Protein AF-A0ABD4T772-F1 (afdb_monomer_lite)

Foldseek 3Di:
DDPVVVVCCVVVNDDDDPVCVVVDDDDPVRCCVVVVVLVVLCVLPVLVVVVVVQVVVPPVSNVCSVVVVVVVVVVVVVVVVVVVVVCVVCVVDDPPLVVCCVPPNDPSSVVSVVVVVVVVVVSVVVSVVSVVVVD

pLDDT: mean 85.19, std 10.17, range [55.62, 97.62]

Structure (mmCIF, N/CA/C/O backbone):
data_AF-A0ABD4T772-F1
#
_entry.id   AF-A0ABD4T772-F1
#
loop_
_atom_site.group_PDB
_atom_site.id
_atom_site.type_symbol
_atom_site.label_atom_id
_atom_site.label_alt_id
_atom_site.label_comp_id
_atom_site.label_asym_id
_atom_site.label_entity_id
_atom_site.label_seq_id
_atom_site.pdbx_PDB_ins_code
_atom_site.Cartn_x
_atom_site.Cartn_y
_atom_site.Cartn_z
_atom_site.occupancy
_atom_site.B_iso_or_equiv
_atom_site.auth_seq_id
_atom_site.auth_comp_id
_atom_site.auth_asym_id
_atom_site.auth_atom_id
_atom_site.pdbx_PDB_model_num
ATOM 1 N N . MET A 1 1 ? 6.954 8.175 46.502 1.00 55.62 1 MET A N 1
ATOM 2 C CA . MET A 1 1 ? 6.996 7.796 45.067 1.00 55.62 1 MET A CA 1
ATOM 3 C C . MET A 1 1 ? 8.243 8.394 44.433 1.00 55.62 1 MET A C 1
ATOM 5 O O . MET A 1 1 ? 8.351 9.616 44.386 1.00 55.62 1 MET A O 1
ATOM 9 N N . GLY A 1 2 ? 9.205 7.558 44.035 1.00 73.56 2 GLY A N 1
ATOM 10 C CA . GLY A 1 2 ? 10.550 7.997 43.648 1.00 73.56 2 GLY A CA 1
ATOM 11 C C . GLY A 1 2 ? 10.577 8.852 42.378 1.00 73.56 2 GLY A C 1
ATOM 12 O O . GLY A 1 2 ? 9.856 8.585 41.417 1.00 73.56 2 GLY A O 1
ATOM 13 N N . PHE A 1 3 ? 11.441 9.867 42.363 1.00 79.75 3 PHE A N 1
ATOM 14 C CA . PHE A 1 3 ? 11.707 10.751 41.220 1.00 79.75 3 PHE A CA 1
ATOM 15 C C . PHE A 1 3 ? 11.980 9.970 39.918 1.00 79.75 3 PHE A C 1
ATOM 17 O O . PHE A 1 3 ? 11.455 10.312 38.860 1.00 79.75 3 PHE A O 1
ATOM 24 N N . TYR A 1 4 ? 12.673 8.834 40.033 1.00 76.19 4 TYR A N 1
ATOM 25 C CA . TYR A 1 4 ? 12.948 7.901 38.939 1.00 76.19 4 TYR A CA 1
ATOM 26 C C . TYR A 1 4 ? 11.678 7.335 38.279 1.00 76.19 4 TYR A C 1
ATOM 28 O O . TYR A 1 4 ? 11.581 7.291 37.056 1.00 76.19 4 TYR A O 1
ATOM 36 N N . GLN A 1 5 ? 10.651 6.975 39.060 1.00 73.38 5 GLN A N 1
ATOM 37 C CA . GLN A 1 5 ? 9.372 6.501 38.512 1.00 73.38 5 GLN A CA 1
ATOM 38 C C . GLN A 1 5 ? 8.601 7.617 37.799 1.00 73.38 5 GLN A C 1
ATOM 40 O O . GLN A 1 5 ? 7.939 7.347 36.800 1.00 73.38 5 GLN A O 1
ATOM 45 N N . LYS A 1 6 ? 8.694 8.868 38.272 1.00 77.12 6 LYS A N 1
ATOM 46 C CA . LYS A 1 6 ? 8.060 10.018 37.603 1.00 77.12 6 LYS A CA 1
ATOM 47 C C . LYS A 1 6 ? 8.730 10.331 36.265 1.00 77.12 6 LYS A C 1
ATOM 49 O O . LYS A 1 6 ? 8.020 10.561 35.290 1.00 77.12 6 LYS A O 1
ATOM 54 N N . ILE A 1 7 ? 10.063 10.282 36.201 1.00 79.25 7 ILE A N 1
ATOM 55 C CA . ILE A 1 7 ? 10.816 10.436 34.946 1.00 79.25 7 ILE A CA 1
ATOM 56 C C . ILE A 1 7 ? 10.498 9.285 33.992 1.00 79.25 7 ILE A C 1
ATOM 58 O O . ILE A 1 7 ? 10.099 9.536 32.857 1.00 79.25 7 ILE A O 1
ATOM 62 N N . LYS A 1 8 ? 10.569 8.034 34.467 1.00 73.81 8 LYS A N 1
ATOM 63 C CA . LYS A 1 8 ? 10.243 6.843 33.670 1.00 73.81 8 LYS A CA 1
ATOM 64 C C . LYS A 1 8 ? 8.826 6.918 33.093 1.00 73.81 8 LYS A C 1
ATOM 66 O O . LYS A 1 8 ? 8.635 6.672 31.911 1.00 73.81 8 LYS A O 1
ATOM 71 N N . ARG A 1 9 ? 7.841 7.325 33.899 1.00 70.44 9 ARG A N 1
ATOM 72 C CA . ARG A 1 9 ? 6.441 7.462 33.467 1.00 70.44 9 ARG A CA 1
ATOM 73 C C . ARG A 1 9 ? 6.214 8.637 32.511 1.00 70.44 9 ARG A C 1
ATOM 75 O O . ARG A 1 9 ? 5.286 8.581 31.713 1.00 70.44 9 ARG A O 1
ATOM 82 N N . LYS A 1 10 ? 7.036 9.689 32.579 1.00 77.38 10 LYS A N 1
ATOM 83 C CA . LYS A 1 10 ? 6.977 10.824 31.645 1.00 77.38 10 LYS A CA 1
ATOM 84 C C . LYS A 1 10 ? 7.606 10.488 30.286 1.00 77.38 10 LYS A C 1
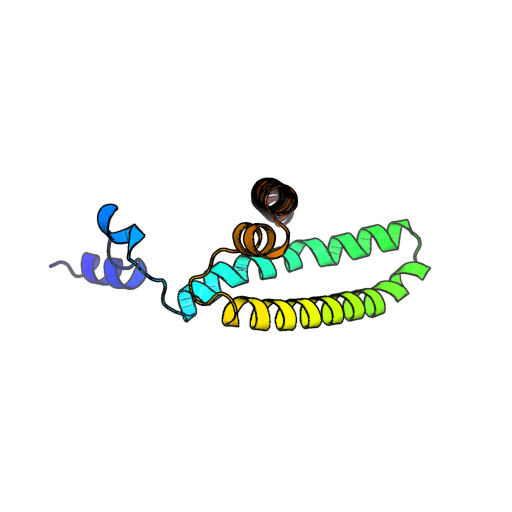ATOM 86 O O . LYS A 1 10 ? 7.100 10.962 29.280 1.00 77.38 10 LYS A O 1
ATOM 91 N N . LEU A 1 11 ? 8.668 9.678 30.268 1.00 75.25 11 LEU A N 1
ATOM 92 C CA . LEU A 1 11 ? 9.382 9.261 29.052 1.00 75.25 11 LEU A CA 1
ATOM 93 C C . LEU A 1 11 ? 8.741 8.061 28.340 1.00 75.25 11 LEU A C 1
ATOM 95 O O . LEU A 1 11 ? 8.615 8.079 27.125 1.00 75.25 11 LEU A O 1
ATOM 99 N N . ILE A 1 12 ? 8.343 7.026 29.087 1.00 74.25 12 ILE A N 1
ATOM 100 C CA . ILE A 1 12 ? 7.861 5.742 28.537 1.00 74.25 12 ILE A CA 1
ATOM 101 C C . ILE A 1 12 ? 6.324 5.667 28.537 1.00 74.25 12 ILE A C 1
ATOM 103 O O . ILE A 1 12 ? 5.727 4.878 27.814 1.00 74.25 12 ILE A O 1
ATOM 107 N N . GLY A 1 13 ? 5.658 6.502 29.336 1.00 69.81 13 GLY A N 1
ATOM 108 C CA . GLY A 1 13 ? 4.213 6.441 29.532 1.00 69.81 13 GLY A CA 1
ATOM 109 C C . GLY A 1 13 ? 3.801 5.532 30.693 1.00 69.81 13 GLY A C 1
ATOM 110 O O . GLY A 1 13 ? 4.615 5.051 31.485 1.00 69.81 13 GLY A O 1
ATOM 111 N N . ARG A 1 14 ? 2.487 5.366 30.854 1.00 67.69 14 ARG A N 1
ATOM 112 C CA . ARG A 1 14 ? 1.870 4.536 31.903 1.00 67.69 14 ARG A CA 1
ATOM 113 C C . ARG A 1 14 ? 1.850 3.085 31.421 1.00 67.69 14 ARG A C 1
ATOM 115 O O . ARG A 1 14 ? 1.497 2.838 30.277 1.00 67.69 14 ARG A O 1
ATOM 122 N N . THR A 1 15 ? 2.202 2.141 32.292 1.00 61.19 15 THR A N 1
ATOM 123 C CA . THR A 1 15 ? 2.049 0.709 32.008 1.00 61.19 15 THR A CA 1
ATOM 124 C C . THR A 1 15 ? 0.571 0.395 31.840 1.00 61.19 15 THR A C 1
ATOM 126 O O . THR A 1 15 ? -0.204 0.574 32.780 1.00 61.19 15 THR A O 1
ATOM 129 N N . LEU A 1 16 ? 0.203 -0.032 30.639 1.00 59.88 16 LEU A N 1
ATOM 130 C CA . LEU A 1 16 ? -1.142 -0.447 30.280 1.00 59.88 16 LEU A CA 1
ATOM 131 C C . LEU A 1 16 ? -1.336 -1.916 30.671 1.00 59.88 16 LEU A C 1
ATOM 133 O O . LEU A 1 16 ? -0.604 -2.762 30.157 1.00 59.88 16 LEU A O 1
ATOM 137 N N . PRO A 1 17 ? -2.266 -2.232 31.590 1.00 65.50 17 PRO A N 1
ATOM 138 C CA . PRO A 1 17 ? -2.667 -3.612 31.841 1.00 65.50 17 PRO A CA 1
ATOM 139 C C . PRO A 1 17 ? -3.204 -4.228 30.546 1.00 65.50 17 PRO A C 1
ATOM 141 O O . PRO A 1 17 ? -3.923 -3.552 29.808 1.00 65.50 17 PRO A O 1
ATOM 144 N N . SER A 1 18 ? -2.884 -5.494 30.272 1.00 63.88 18 SER A N 1
ATOM 145 C CA . SER A 1 18 ? -3.303 -6.190 29.044 1.00 63.88 18 SER A CA 1
ATOM 146 C C . SER A 1 18 ? -4.822 -6.152 28.824 1.00 63.88 18 SER A C 1
ATOM 148 O O . SER A 1 18 ? -5.270 -6.005 27.692 1.00 63.88 18 SER A O 1
ATOM 150 N N . ASP A 1 19 ? -5.614 -6.152 29.901 1.00 64.00 19 ASP A N 1
ATOM 151 C CA . ASP A 1 19 ? -7.081 -6.060 29.846 1.00 64.00 19 ASP A CA 1
ATOM 152 C C . ASP A 1 19 ? -7.598 -4.688 29.369 1.00 64.00 19 ASP A C 1
ATOM 154 O O . ASP A 1 19 ? -8.697 -4.582 28.825 1.00 64.00 19 ASP A O 1
ATOM 158 N N . ALA A 1 20 ? -6.807 -3.623 29.538 1.00 60.41 20 ALA A N 1
ATOM 159 C CA . ALA A 1 20 ? -7.176 -2.265 29.137 1.00 60.41 20 ALA A CA 1
ATOM 160 C C . ALA A 1 20 ? -6.795 -1.937 27.680 1.00 60.41 20 ALA A C 1
ATOM 162 O O . ALA A 1 20 ? -7.342 -0.994 27.108 1.00 60.41 20 ALA A O 1
ATOM 163 N N . GLN A 1 21 ? -5.913 -2.722 27.042 1.00 56.44 21 GLN A N 1
ATOM 164 C CA . GLN A 1 21 ? -5.434 -2.448 25.677 1.00 56.44 21 GLN A CA 1
ATOM 165 C C . GLN A 1 21 ? -6.548 -2.465 24.622 1.00 56.44 21 GLN A C 1
ATOM 167 O O . GLN A 1 21 ? -6.492 -1.693 23.671 1.00 56.44 21 GLN A O 1
ATOM 172 N N . ILE A 1 22 ? -7.573 -3.307 24.792 1.00 59.41 22 ILE A N 1
ATOM 173 C CA . ILE A 1 22 ? -8.659 -3.472 23.807 1.00 59.41 22 ILE A CA 1
ATOM 174 C C . ILE A 1 22 ? -9.513 -2.194 23.684 1.00 59.41 22 ILE A C 1
ATOM 176 O O . ILE A 1 22 ? -10.105 -1.938 22.638 1.00 59.41 22 ILE A O 1
ATOM 180 N N . HIS A 1 23 ? -9.580 -1.385 24.745 1.00 59.50 23 HIS A N 1
ATOM 181 C CA . HIS A 1 23 ? -10.424 -0.185 24.806 1.00 59.50 23 HIS A CA 1
ATOM 182 C C . HIS A 1 23 ? -9.612 1.119 24.717 1.00 59.50 23 HIS A C 1
ATOM 184 O O . HIS A 1 23 ? -10.192 2.200 24.574 1.00 59.50 23 HIS A O 1
ATOM 190 N N . GLU A 1 24 ? -8.281 1.034 24.778 1.00 65.56 24 GLU A N 1
ATOM 191 C CA . GLU A 1 24 ? -7.383 2.181 24.672 1.00 65.56 24 GLU A CA 1
ATOM 192 C C . GLU A 1 24 ? -7.356 2.681 23.220 1.00 65.56 24 GLU A C 1
ATOM 194 O O . GLU A 1 24 ? -6.794 2.055 22.321 1.00 65.56 24 GLU A O 1
ATOM 199 N N . ARG A 1 25 ? -7.965 3.842 22.970 1.00 68.06 25 ARG A N 1
ATOM 200 C CA . ARG A 1 25 ? -7.848 4.518 21.675 1.00 68.06 25 ARG A CA 1
ATOM 201 C C . ARG A 1 25 ? -6.582 5.365 21.659 1.00 68.06 25 ARG A C 1
ATOM 203 O O . ARG A 1 25 ? -6.380 6.201 22.540 1.00 68.06 25 ARG A O 1
ATOM 210 N N . LEU A 1 26 ? -5.755 5.182 20.632 1.00 73.69 26 LEU A N 1
ATOM 211 C CA . LEU A 1 26 ? -4.631 6.075 20.359 1.00 73.69 26 LEU A CA 1
ATOM 212 C C . LEU A 1 26 ? -5.145 7.506 20.167 1.00 73.69 26 LEU A C 1
ATOM 214 O O . LEU A 1 26 ? -6.160 7.739 19.508 1.00 73.69 26 LEU A O 1
ATOM 218 N N . SER A 1 27 ? -4.427 8.477 20.728 1.00 80.75 27 SER A N 1
ATOM 219 C CA . SER A 1 27 ? -4.686 9.881 20.422 1.00 80.75 27 SER A CA 1
ATOM 220 C C . SER A 1 27 ? -4.397 10.141 18.941 1.00 80.75 27 SER A C 1
ATOM 222 O O . SER A 1 27 ? -3.479 9.548 18.378 1.00 80.75 27 SER A O 1
ATOM 224 N N . ASN A 1 28 ? -5.140 11.053 18.309 1.00 82.75 28 ASN A N 1
ATOM 225 C CA . ASN A 1 28 ? -4.955 11.402 16.894 1.00 82.75 28 ASN A CA 1
ATOM 226 C C . ASN A 1 28 ? -3.488 11.625 16.468 1.00 82.75 28 ASN A C 1
ATOM 228 O O . ASN A 1 28 ? -3.110 11.078 15.435 1.00 82.75 28 ASN A O 1
ATOM 232 N N . PRO A 1 29 ? -2.632 12.357 17.216 1.00 82.12 29 PRO A N 1
ATOM 233 C CA . PRO A 1 29 ? -1.232 12.515 16.820 1.00 82.12 29 PRO A CA 1
ATOM 234 C C . PRO A 1 29 ? -0.433 11.207 16.890 1.00 82.12 29 PRO A C 1
ATOM 236 O O . PRO A 1 29 ? 0.382 10.949 16.010 1.00 82.12 29 PRO A O 1
ATOM 239 N N . ALA A 1 30 ? -0.676 10.361 17.895 1.00 81.75 30 ALA A N 1
ATOM 240 C CA . ALA A 1 30 ? 0.005 9.073 18.015 1.00 81.75 30 ALA A CA 1
ATOM 241 C C . ALA A 1 30 ? -0.472 8.084 16.940 1.00 81.75 30 ALA A C 1
ATOM 243 O O . ALA A 1 30 ? 0.345 7.415 16.312 1.00 81.75 30 ALA A O 1
ATOM 244 N N . ALA A 1 31 ? -1.782 8.039 16.681 1.00 81.31 31 ALA A N 1
ATOM 245 C CA . ALA A 1 31 ? -2.367 7.239 15.612 1.00 81.31 31 ALA A CA 1
ATOM 246 C C . ALA A 1 31 ? -1.816 7.661 14.246 1.00 81.31 31 ALA A C 1
ATOM 248 O O . ALA A 1 31 ? -1.400 6.806 13.471 1.00 81.31 31 ALA A O 1
ATOM 249 N N . LEU A 1 32 ? -1.753 8.970 13.977 1.00 83.88 32 LEU A N 1
ATOM 250 C CA . LEU A 1 32 ? -1.200 9.493 12.733 1.00 83.88 32 LEU A CA 1
ATOM 251 C C . LEU A 1 32 ? 0.274 9.115 12.579 1.00 83.88 32 LEU A C 1
ATOM 253 O O . LEU A 1 32 ? 0.651 8.664 11.507 1.00 83.88 32 LEU A O 1
ATOM 257 N N . ALA A 1 33 ? 1.091 9.259 13.625 1.00 83.69 33 ALA A N 1
ATOM 258 C CA . ALA A 1 33 ? 2.511 8.918 13.559 1.00 83.69 33 ALA A CA 1
ATOM 259 C C . ALA A 1 33 ? 2.734 7.431 13.241 1.00 83.69 33 ALA A C 1
ATOM 261 O O . ALA A 1 33 ? 3.529 7.104 12.365 1.00 83.69 33 ALA A O 1
ATOM 262 N N . ILE A 1 34 ? 1.995 6.540 13.907 1.00 83.12 34 ILE A N 1
ATOM 263 C CA . ILE A 1 34 ? 2.119 5.090 13.711 1.00 83.12 34 ILE A CA 1
ATOM 264 C C . ILE A 1 34 ? 1.605 4.683 12.325 1.00 83.12 34 ILE A C 1
ATOM 266 O O . ILE A 1 34 ? 2.308 3.999 11.589 1.00 83.12 34 ILE A O 1
ATOM 270 N N . LEU A 1 35 ? 0.408 5.134 11.938 1.00 81.94 35 LEU A N 1
ATOM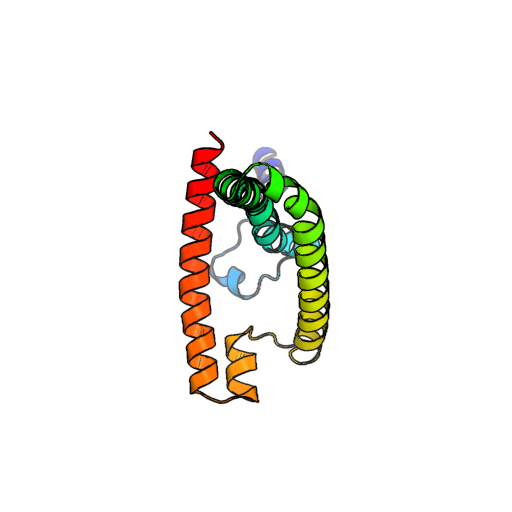 271 C CA . LEU A 1 35 ? -0.208 4.763 10.658 1.00 81.94 35 LEU A CA 1
ATOM 272 C C . LEU A 1 35 ? 0.509 5.394 9.456 1.00 81.94 35 LEU A C 1
ATOM 274 O O . LEU A 1 35 ? 0.587 4.778 8.400 1.00 81.94 35 LEU A O 1
ATOM 278 N N . SER A 1 36 ? 1.061 6.603 9.601 1.00 83.00 36 SER A N 1
ATOM 279 C CA . SER A 1 36 ? 1.820 7.249 8.517 1.00 83.00 36 SER A CA 1
ATOM 280 C C . SER A 1 36 ? 3.204 6.633 8.327 1.00 83.00 36 SER A C 1
ATOM 282 O O . SER A 1 36 ? 3.787 6.788 7.257 1.00 83.00 36 SER A O 1
ATOM 284 N N . SER A 1 37 ? 3.736 5.938 9.341 1.00 82.88 37 SER A N 1
ATOM 285 C CA . SER A 1 37 ? 5.046 5.288 9.256 1.00 82.88 37 SER A CA 1
ATOM 286 C C . SER A 1 37 ? 5.107 4.259 8.127 1.00 82.88 37 SER A C 1
ATOM 288 O O . SER A 1 37 ? 6.150 4.126 7.499 1.00 82.88 37 SER A O 1
ATOM 290 N N . ASP A 1 38 ? 4.004 3.566 7.850 1.00 82.31 38 ASP A N 1
ATOM 291 C CA . ASP A 1 38 ? 3.914 2.566 6.782 1.00 82.31 38 ASP A CA 1
ATOM 292 C C . ASP A 1 38 ? 4.088 3.205 5.390 1.00 82.31 38 ASP A C 1
ATOM 294 O O . ASP A 1 38 ? 4.956 2.829 4.597 1.00 82.31 38 ASP A O 1
ATOM 298 N N . ALA A 1 39 ? 3.354 4.295 5.145 1.00 77.94 39 ALA A N 1
ATOM 299 C CA . ALA A 1 39 ? 3.479 5.073 3.917 1.00 77.94 39 ALA A CA 1
ATOM 300 C C . ALA A 1 39 ? 4.875 5.708 3.770 1.00 77.94 39 ALA A C 1
ATOM 302 O O . ALA A 1 39 ? 5.448 5.699 2.681 1.00 77.94 39 ALA A O 1
ATOM 303 N N . LEU A 1 40 ? 5.447 6.232 4.862 1.00 78.75 40 LEU A N 1
ATOM 304 C CA . LEU A 1 40 ? 6.794 6.814 4.861 1.00 78.75 40 LEU A CA 1
ATOM 305 C C . LEU A 1 40 ? 7.882 5.763 4.616 1.00 78.75 40 LEU A C 1
ATOM 307 O O . LEU A 1 40 ? 8.826 6.036 3.876 1.00 78.75 40 LEU A O 1
ATOM 311 N N . SER A 1 41 ? 7.734 4.558 5.174 1.00 79.94 41 SER A N 1
ATOM 312 C CA . SER A 1 41 ? 8.665 3.448 4.942 1.00 79.94 41 SER A CA 1
ATOM 313 C C . SER A 1 41 ? 8.748 3.079 3.461 1.00 79.94 41 SER A C 1
ATOM 315 O O . SER A 1 41 ? 9.815 2.688 2.997 1.00 79.94 41 SER A O 1
ATOM 317 N N . SER A 1 42 ? 7.658 3.232 2.706 1.00 80.38 42 SER A N 1
ATOM 318 C CA . SER A 1 42 ? 7.650 2.927 1.272 1.00 80.38 42 SER A CA 1
ATOM 319 C C . SER A 1 42 ? 8.489 3.894 0.437 1.00 80.38 42 SER A C 1
ATOM 321 O O . SER A 1 42 ? 9.063 3.503 -0.576 1.00 80.38 42 SER A O 1
ATOM 323 N N . VAL A 1 43 ? 8.645 5.141 0.884 1.00 81.69 43 VAL A N 1
ATOM 324 C CA . VAL A 1 43 ? 9.480 6.139 0.192 1.00 81.69 43 VAL A CA 1
ATOM 325 C C . VAL A 1 43 ? 10.968 5.777 0.263 1.00 81.69 43 VAL A C 1
ATOM 327 O O . VAL A 1 43 ? 11.713 6.094 -0.666 1.00 81.69 43 VAL A O 1
ATOM 330 N N . ALA A 1 44 ? 11.382 5.086 1.330 1.00 78.69 44 ALA A N 1
ATOM 331 C CA . ALA A 1 44 ? 12.777 4.738 1.585 1.00 78.69 44 ALA A CA 1
ATOM 332 C C . ALA A 1 44 ? 13.352 3.721 0.587 1.00 78.69 44 ALA A C 1
ATOM 334 O O . ALA A 1 44 ? 14.550 3.753 0.347 1.00 78.69 44 ALA A O 1
ATOM 335 N N . TYR A 1 45 ? 12.519 2.856 -0.005 1.00 80.50 45 TYR A N 1
ATOM 336 C CA . TYR A 1 45 ? 12.966 1.872 -1.001 1.00 80.50 45 TYR A CA 1
ATOM 337 C C . TYR A 1 45 ? 12.411 2.149 -2.408 1.00 80.50 45 TYR A C 1
ATOM 339 O O . TYR A 1 45 ? 13.108 1.962 -3.400 1.00 80.50 45 TYR A O 1
ATOM 347 N N . ALA A 1 46 ? 11.166 2.630 -2.534 1.00 82.94 46 ALA A N 1
ATOM 348 C CA . ALA A 1 46 ? 10.482 2.661 -3.830 1.00 82.94 46 ALA A CA 1
ATOM 349 C C . ALA A 1 46 ? 11.110 3.636 -4.838 1.00 82.94 46 ALA A C 1
ATOM 351 O O . ALA A 1 46 ? 11.049 3.408 -6.044 1.00 82.94 46 ALA A O 1
ATOM 352 N N . THR A 1 47 ? 11.696 4.735 -4.359 1.00 84.38 47 THR A N 1
ATOM 353 C CA . THR A 1 47 ? 12.298 5.746 -5.240 1.00 84.38 47 THR A CA 1
ATOM 354 C C . THR A 1 47 ? 13.545 5.218 -5.946 1.00 84.38 47 THR A C 1
ATOM 356 O O . THR A 1 47 ? 13.701 5.439 -7.146 1.00 84.38 47 THR A O 1
ATOM 359 N N . GLU A 1 48 ? 14.392 4.481 -5.230 1.00 84.75 48 GLU A N 1
ATOM 360 C CA . GLU A 1 48 ? 15.607 3.878 -5.777 1.00 84.75 48 GLU A CA 1
ATOM 361 C C . GLU A 1 48 ? 15.278 2.724 -6.734 1.00 84.75 48 GLU A C 1
ATOM 363 O O . GLU A 1 48 ? 15.801 2.678 -7.847 1.00 84.75 48 GLU A O 1
ATOM 368 N N . GLU A 1 49 ? 14.327 1.861 -6.367 1.00 87.00 49 GLU A N 1
ATOM 369 C CA . GLU A 1 49 ? 13.884 0.739 -7.207 1.00 87.00 49 GLU A CA 1
ATOM 370 C C . GLU A 1 49 ? 13.341 1.194 -8.572 1.00 87.00 49 GLU A C 1
ATOM 372 O O . GLU A 1 49 ? 13.666 0.606 -9.608 1.00 87.00 49 GLU A O 1
ATOM 377 N N . ILE A 1 50 ? 12.574 2.293 -8.618 1.00 87.50 50 ILE A N 1
ATOM 378 C CA . ILE A 1 50 ? 12.110 2.875 -9.891 1.00 87.50 50 ILE A CA 1
ATOM 379 C C . ILE A 1 50 ? 13.304 3.277 -10.767 1.00 87.50 50 ILE A C 1
ATOM 381 O O . ILE A 1 50 ? 13.296 3.030 -11.975 1.00 87.50 50 ILE A O 1
ATOM 385 N N . LEU A 1 51 ? 14.335 3.888 -10.181 1.00 88.31 51 LEU A N 1
ATOM 386 C CA . LEU A 1 51 ? 15.518 4.309 -10.927 1.00 88.31 51 LEU A CA 1
ATOM 387 C C . LEU A 1 51 ? 16.326 3.111 -11.427 1.00 88.31 51 LEU A C 1
ATOM 389 O O . LEU A 1 51 ? 16.727 3.129 -12.590 1.00 88.31 51 LEU A O 1
ATOM 393 N N . TYR A 1 52 ? 16.508 2.058 -10.624 1.00 88.69 52 TYR A N 1
ATOM 394 C CA . TYR A 1 52 ? 17.184 0.835 -11.073 1.00 88.69 52 TYR A CA 1
ATOM 395 C C . TYR A 1 52 ? 16.508 0.225 -12.300 1.00 88.69 52 TYR A C 1
ATOM 397 O O . TYR A 1 52 ? 17.181 -0.085 -13.289 1.00 88.69 52 TYR A O 1
ATOM 405 N N . VAL A 1 53 ? 15.177 0.112 -12.279 1.00 89.56 53 VAL A N 1
ATOM 406 C CA . VAL A 1 53 ? 14.412 -0.418 -13.415 1.00 89.56 53 VAL A CA 1
ATOM 407 C C . VAL A 1 53 ? 14.567 0.471 -14.654 1.00 89.56 53 VAL A C 1
ATOM 409 O O . VAL A 1 53 ? 14.773 -0.043 -15.755 1.00 89.56 53 VAL A O 1
ATOM 412 N N . LEU A 1 54 ? 14.523 1.798 -14.501 1.00 90.19 54 LEU A N 1
ATOM 413 C CA . LEU A 1 54 ? 14.723 2.724 -15.623 1.00 90.19 54 LEU A CA 1
ATOM 414 C C . LEU A 1 54 ? 16.150 2.667 -16.182 1.00 90.19 54 LEU A C 1
ATOM 416 O O . LEU A 1 54 ? 16.325 2.713 -17.396 1.00 90.19 54 LEU A O 1
ATOM 420 N N . ILE A 1 55 ? 17.167 2.528 -15.329 1.00 90.88 55 ILE A N 1
ATOM 421 C CA . ILE A 1 55 ? 18.566 2.380 -15.757 1.00 90.88 55 ILE A CA 1
ATOM 422 C C . ILE A 1 55 ? 18.736 1.102 -16.583 1.00 90.88 55 ILE A C 1
ATOM 424 O O . ILE A 1 55 ? 19.354 1.151 -17.648 1.00 90.88 55 ILE A O 1
ATOM 428 N N . LEU A 1 56 ? 18.146 -0.014 -16.139 1.00 91.06 56 LEU A N 1
ATOM 429 C CA . LEU A 1 56 ? 18.140 -1.280 -16.881 1.00 91.06 56 LEU A CA 1
ATOM 430 C C . LEU A 1 56 ? 17.430 -1.160 -18.238 1.00 91.06 56 LEU A C 1
ATOM 432 O O . LEU A 1 56 ? 17.869 -1.764 -19.214 1.00 91.06 56 LEU A O 1
ATOM 436 N N . ALA A 1 57 ? 16.369 -0.353 -18.317 1.00 88.12 57 ALA A N 1
ATOM 437 C CA . ALA A 1 57 ? 15.669 -0.051 -19.567 1.00 88.12 57 ALA A CA 1
ATOM 438 C C . ALA A 1 57 ? 16.458 0.891 -20.506 1.00 88.12 57 ALA A C 1
ATOM 440 O O . ALA A 1 57 ? 16.114 1.018 -21.683 1.00 88.12 57 ALA A O 1
ATOM 441 N N . GLY A 1 58 ? 17.520 1.531 -20.007 1.00 89.56 58 GLY A N 1
ATOM 442 C CA . GLY A 1 58 ? 18.429 2.396 -20.755 1.00 89.56 58 GLY A CA 1
ATOM 443 C C . GLY A 1 58 ? 18.426 3.846 -20.266 1.00 89.56 58 GLY A C 1
ATOM 444 O O . GLY A 1 58 ? 17.423 4.374 -19.797 1.00 89.56 58 GLY A O 1
ATOM 445 N N . SER A 1 59 ? 19.553 4.545 -20.434 1.00 82.44 59 SER A N 1
ATOM 446 C CA . SER A 1 59 ? 19.758 5.907 -19.905 1.00 82.44 59 SER A CA 1
ATOM 447 C C . SER A 1 59 ? 18.733 6.941 -20.393 1.00 82.44 59 SER A C 1
ATOM 449 O O . SER A 1 59 ? 18.414 7.875 -19.661 1.00 82.44 59 SER A O 1
ATOM 451 N N . ALA A 1 60 ? 18.161 6.761 -21.588 1.00 84.81 60 ALA A N 1
ATOM 452 C CA . ALA A 1 60 ? 17.086 7.614 -22.097 1.00 84.81 60 ALA A CA 1
ATOM 453 C C . ALA A 1 60 ? 15.793 7.508 -21.262 1.00 84.81 60 ALA A C 1
ATOM 455 O O . ALA A 1 60 ? 15.060 8.492 -21.127 1.00 84.81 60 ALA A O 1
ATOM 456 N N . ALA A 1 61 ? 15.532 6.347 -20.651 1.00 86.88 61 ALA A N 1
ATOM 457 C CA . ALA A 1 61 ? 14.351 6.101 -19.830 1.00 86.88 61 ALA A CA 1
ATOM 458 C C . ALA A 1 61 ? 14.396 6.845 -18.485 1.00 86.88 61 ALA A C 1
ATOM 460 O O . ALA A 1 61 ? 13.349 7.070 -17.888 1.00 86.88 61 ALA A O 1
ATOM 461 N N . LEU A 1 62 ? 15.561 7.325 -18.033 1.00 87.69 62 LEU A N 1
ATOM 462 C CA . LEU A 1 62 ? 15.665 8.152 -16.821 1.00 87.69 62 LEU A CA 1
ATOM 463 C C . LEU A 1 62 ? 14.824 9.432 -16.898 1.00 87.69 62 LEU A C 1
ATOM 465 O O . LEU A 1 62 ? 14.322 9.903 -15.876 1.00 87.69 62 LEU A O 1
ATOM 469 N N . SER A 1 63 ? 14.608 9.963 -18.106 1.00 89.31 63 SER A N 1
ATOM 470 C CA . SER A 1 63 ? 13.711 11.104 -18.333 1.00 89.31 63 SER A CA 1
ATOM 471 C C . SER A 1 63 ? 12.252 10.813 -17.946 1.00 89.31 63 SER A C 1
ATOM 473 O O . SER A 1 63 ? 11.503 11.745 -17.653 1.00 89.31 63 SER A O 1
ATOM 475 N N . LEU A 1 64 ? 11.858 9.534 -17.867 1.00 90.88 64 LEU A N 1
ATOM 476 C CA . LEU A 1 64 ? 10.528 9.099 -17.437 1.00 90.88 64 LEU A CA 1
ATOM 477 C C . LEU A 1 64 ? 10.342 9.109 -15.914 1.00 90.88 64 LEU A C 1
ATOM 479 O O . LEU A 1 64 ? 9.207 9.022 -15.450 1.00 90.88 64 LEU A O 1
ATOM 483 N N . SER A 1 65 ? 11.409 9.253 -15.127 1.00 89.50 65 SER A N 1
ATOM 484 C CA . SER A 1 65 ? 11.320 9.274 -13.658 1.00 89.50 65 SER A CA 1
ATOM 485 C C . SER A 1 65 ? 10.354 10.350 -13.146 1.00 89.50 65 SER A C 1
ATOM 487 O O . SER A 1 65 ? 9.490 10.072 -12.314 1.00 89.50 65 SER A O 1
ATOM 489 N N . LE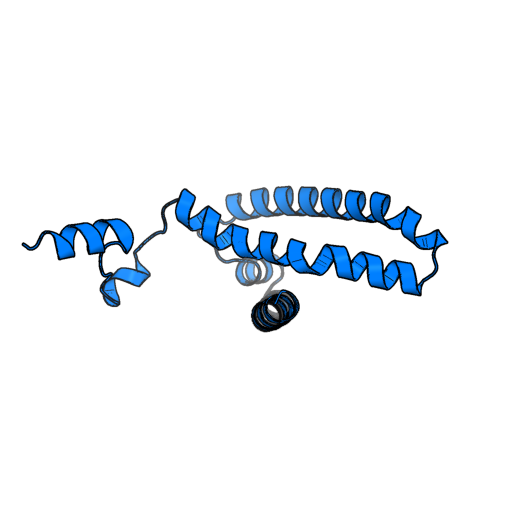U A 1 66 ? 10.439 11.564 -13.696 1.00 91.00 66 LEU A N 1
ATOM 490 C CA . LEU A 1 66 ? 9.590 12.686 -13.309 1.00 91.00 66 LEU A CA 1
ATOM 491 C C . LEU A 1 66 ? 8.109 12.493 -13.695 1.00 91.00 66 LEU A C 1
ATOM 493 O O . LEU A 1 66 ? 7.259 12.626 -12.811 1.00 91.00 66 LEU A O 1
ATOM 497 N N . PRO A 1 67 ? 7.745 12.158 -14.953 1.00 93.56 67 PRO A N 1
ATOM 498 C CA . PRO A 1 67 ? 6.347 11.904 -15.298 1.00 93.56 67 PRO A CA 1
ATOM 499 C C . PRO A 1 67 ? 5.763 10.688 -14.565 1.00 93.56 67 PRO A C 1
ATOM 501 O O . PRO A 1 67 ? 4.593 10.733 -14.186 1.00 93.56 67 PRO A O 1
ATOM 504 N N . LEU A 1 68 ? 6.554 9.643 -14.286 1.00 92.81 68 LEU A N 1
ATOM 505 C CA . LEU A 1 68 ? 6.111 8.520 -13.449 1.00 92.81 68 LEU A CA 1
ATOM 506 C C . LEU A 1 68 ? 5.835 8.968 -12.010 1.00 92.81 68 LEU A C 1
ATOM 508 O O . LEU A 1 68 ? 4.781 8.642 -11.464 1.00 92.81 68 LEU A O 1
ATOM 512 N N . GLY A 1 69 ? 6.723 9.773 -11.421 1.00 91.69 69 GLY A N 1
ATOM 513 C CA . GLY A 1 69 ? 6.516 10.359 -10.096 1.00 91.69 69 GLY A CA 1
ATOM 514 C C . GLY A 1 69 ? 5.238 11.199 -10.018 1.00 91.69 69 GLY A C 1
ATOM 515 O O . GLY A 1 69 ? 4.445 11.038 -9.090 1.00 91.69 69 GLY A O 1
ATOM 516 N N . LEU A 1 70 ? 4.976 12.037 -11.027 1.00 94.69 70 LEU A N 1
ATOM 517 C CA . LEU A 1 70 ? 3.722 12.796 -11.121 1.00 94.69 70 LEU A CA 1
ATOM 518 C C . LEU A 1 70 ? 2.497 11.877 -11.242 1.00 94.69 70 LEU A C 1
ATOM 520 O O . LEU A 1 70 ? 1.475 12.135 -10.604 1.00 94.69 70 LEU A O 1
ATOM 524 N N . GLY A 1 71 ? 2.606 10.788 -12.007 1.00 95.69 71 GLY A N 1
ATOM 525 C CA . GLY A 1 71 ? 1.567 9.763 -12.100 1.00 95.69 71 GLY A CA 1
ATOM 526 C C . GLY A 1 71 ? 1.261 9.109 -10.749 1.00 95.69 71 GLY A C 1
ATOM 527 O O . GLY A 1 71 ? 0.092 8.972 -10.384 1.00 95.69 71 GLY A O 1
ATOM 528 N N . ILE A 1 72 ? 2.293 8.784 -9.965 1.00 93.12 72 ILE A N 1
ATOM 529 C CA . ILE A 1 72 ? 2.143 8.231 -8.610 1.00 93.12 72 ILE A CA 1
ATOM 530 C C . ILE A 1 72 ? 1.447 9.242 -7.689 1.00 93.12 72 ILE A C 1
ATOM 532 O O . ILE A 1 72 ? 0.499 8.881 -6.993 1.00 93.12 72 ILE A O 1
ATOM 536 N N . VAL A 1 73 ? 1.843 10.519 -7.712 1.00 94.12 73 VAL A N 1
ATOM 537 C CA . VAL A 1 73 ? 1.187 11.574 -6.913 1.00 94.12 73 VAL A CA 1
ATOM 538 C C . VAL A 1 73 ? -0.292 11.727 -7.288 1.00 94.12 73 VAL A C 1
ATOM 540 O O . VAL A 1 73 ? -1.152 11.853 -6.407 1.00 94.12 73 VAL A O 1
ATOM 543 N N . ALA A 1 74 ? -0.614 11.678 -8.583 1.00 97.19 74 ALA A N 1
ATOM 544 C CA . ALA A 1 74 ? -1.995 11.721 -9.055 1.00 97.19 74 ALA A CA 1
ATOM 545 C C . ALA A 1 74 ? -2.797 10.505 -8.560 1.00 97.19 74 ALA A C 1
ATOM 547 O O . ALA A 1 74 ? -3.901 10.667 -8.030 1.00 97.19 74 ALA A O 1
ATOM 548 N N . LEU A 1 75 ? -2.223 9.302 -8.647 1.00 95.75 75 LEU A N 1
ATOM 549 C CA . LEU A 1 75 ? -2.838 8.073 -8.146 1.00 95.75 75 LEU A CA 1
ATOM 550 C C . LEU A 1 75 ? -3.095 8.141 -6.632 1.00 95.75 75 LEU A C 1
ATOM 552 O O . LEU A 1 75 ? -4.207 7.860 -6.182 1.00 95.75 75 LEU A O 1
ATOM 556 N N . LEU A 1 76 ? -2.110 8.582 -5.844 1.00 93.88 76 LEU A N 1
ATOM 557 C CA . LEU A 1 76 ? -2.254 8.757 -4.394 1.00 93.88 76 LEU A CA 1
ATOM 558 C C . LEU A 1 76 ? -3.337 9.783 -4.038 1.00 93.88 76 LEU A C 1
ATOM 560 O O . LEU A 1 76 ? -4.070 9.599 -3.063 1.00 93.88 76 LEU A O 1
ATOM 564 N N . SER A 1 77 ? -3.490 10.835 -4.843 1.00 96.12 77 SER A N 1
ATOM 565 C CA . SER A 1 77 ? -4.561 11.824 -4.666 1.00 96.12 77 SER A CA 1
ATOM 566 C C . SER A 1 77 ? -5.943 11.193 -4.862 1.00 96.12 77 SER A C 1
ATOM 568 O O . SER A 1 77 ? -6.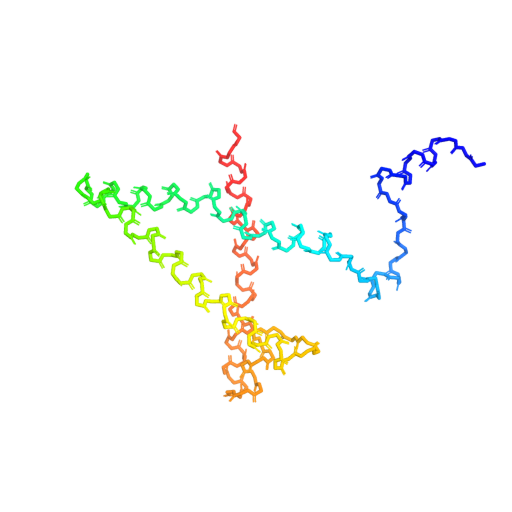841 11.402 -4.042 1.00 96.12 77 SER A O 1
ATOM 570 N N . ILE A 1 78 ? -6.107 10.364 -5.899 1.00 97.62 78 ILE A N 1
ATOM 571 C CA . ILE A 1 78 ? -7.350 9.621 -6.159 1.00 97.62 78 ILE A CA 1
ATOM 572 C C . ILE A 1 78 ? -7.651 8.660 -5.003 1.00 97.62 78 ILE A C 1
ATOM 574 O O . ILE A 1 78 ? -8.766 8.662 -4.475 1.00 97.62 78 ILE A O 1
ATOM 578 N N . ILE A 1 79 ? -6.657 7.885 -4.563 1.00 94.38 79 ILE A N 1
ATOM 579 C CA . ILE A 1 79 ? -6.795 6.942 -3.444 1.00 94.38 79 ILE A CA 1
ATOM 580 C C . ILE A 1 79 ? -7.192 7.677 -2.160 1.00 94.38 79 ILE A C 1
ATOM 582 O O . ILE A 1 79 ? -8.111 7.251 -1.462 1.00 94.38 79 ILE A O 1
ATOM 586 N N . THR A 1 80 ? -6.567 8.820 -1.876 1.00 93.81 80 THR A N 1
ATOM 587 C CA . THR A 1 80 ? -6.890 9.640 -0.700 1.00 93.81 80 THR A CA 1
ATOM 588 C C . THR A 1 80 ? -8.347 10.094 -0.728 1.00 93.81 80 THR A C 1
ATOM 590 O O . THR A 1 80 ? -9.053 10.000 0.279 1.00 93.81 80 THR A O 1
ATOM 593 N N . LEU A 1 81 ? -8.837 10.566 -1.877 1.00 96.44 81 LEU A N 1
ATOM 594 C CA . LEU A 1 81 ? -10.237 10.969 -2.020 1.00 96.44 81 LEU A CA 1
ATOM 595 C C . LEU A 1 81 ? -11.190 9.778 -1.871 1.00 96.44 81 LEU A C 1
ATOM 597 O O . LEU A 1 81 ? -12.209 9.912 -1.191 1.00 96.44 81 LEU A O 1
ATOM 601 N N . SER A 1 82 ? -10.840 8.628 -2.446 1.00 93.50 82 SER A N 1
ATOM 602 C CA . SER A 1 82 ? -11.600 7.382 -2.320 1.00 93.50 82 SER A CA 1
ATOM 603 C C . SER A 1 82 ? -11.706 6.938 -0.857 1.00 93.50 82 SER A C 1
ATOM 605 O O . SER A 1 82 ? -12.809 6.769 -0.337 1.00 93.50 82 SER A O 1
ATOM 607 N N . TYR A 1 83 ? -10.588 6.888 -0.124 1.00 91.25 83 TYR A N 1
ATOM 608 C CA . TYR A 1 83 ? -10.605 6.528 1.295 1.00 91.25 83 TYR A CA 1
ATOM 609 C C . TYR A 1 83 ? -11.403 7.509 2.149 1.00 91.25 83 TYR A C 1
ATOM 611 O O . TYR A 1 83 ? -12.116 7.080 3.056 1.00 91.25 83 TYR A O 1
ATOM 619 N N . ARG A 1 84 ? -11.367 8.813 1.847 1.00 92.25 84 ARG A N 1
ATOM 620 C CA . ARG A 1 84 ? -12.218 9.790 2.548 1.00 92.25 84 ARG A CA 1
ATOM 621 C C . ARG A 1 84 ? -13.706 9.503 2.359 1.00 92.25 84 ARG A C 1
ATOM 623 O O . ARG A 1 84 ? -14.473 9.739 3.290 1.00 92.25 84 ARG A O 1
ATOM 630 N N . GLN A 1 85 ? -14.119 9.027 1.186 1.00 93.06 85 GLN A N 1
ATOM 631 C CA . GLN A 1 85 ? -15.507 8.633 0.936 1.00 93.06 85 GLN A CA 1
ATOM 632 C C . GLN A 1 85 ? -15.848 7.353 1.701 1.00 93.06 85 GLN A C 1
ATOM 634 O O . GLN A 1 85 ? -16.834 7.329 2.437 1.00 93.06 85 GLN A O 1
ATOM 639 N N . THR A 1 86 ? -14.986 6.339 1.620 1.00 91.88 86 THR A N 1
ATOM 640 C CA . THR A 1 86 ? -15.166 5.063 2.323 1.00 91.88 86 THR A CA 1
ATOM 641 C C . THR A 1 86 ? -15.252 5.247 3.837 1.00 91.88 86 THR A C 1
ATOM 643 O O . THR A 1 86 ? -16.168 4.726 4.459 1.00 91.88 86 THR A O 1
ATOM 646 N N . ILE A 1 87 ? -14.376 6.052 4.447 1.00 90.44 87 ILE A N 1
ATOM 647 C CA . ILE A 1 87 ? -14.400 6.317 5.897 1.00 90.44 87 ILE A CA 1
ATOM 648 C C . ILE A 1 87 ? -15.716 6.984 6.330 1.00 90.44 87 ILE A C 1
ATOM 650 O O . ILE A 1 87 ? -16.235 6.684 7.401 1.00 90.44 87 ILE A O 1
ATOM 654 N N . ARG A 1 88 ? -16.283 7.873 5.503 1.00 90.50 88 ARG A N 1
ATOM 655 C CA . ARG A 1 88 ? -17.586 8.500 5.795 1.00 90.50 88 ARG A CA 1
ATOM 656 C C . ARG A 1 88 ? -18.745 7.519 5.656 1.00 90.50 88 ARG A C 1
ATOM 658 O O . ARG A 1 88 ? -19.686 7.603 6.436 1.00 90.50 88 ARG A O 1
ATOM 665 N N . ALA A 1 89 ? -18.684 6.624 4.671 1.00 90.62 89 ALA A N 1
ATOM 666 C CA . ALA A 1 89 ? -19.704 5.601 4.455 1.00 90.62 89 ALA A CA 1
ATOM 667 C C . ALA A 1 89 ? -19.653 4.484 5.516 1.00 90.62 89 ALA A C 1
ATOM 669 O O . ALA A 1 89 ? -20.687 3.915 5.849 1.00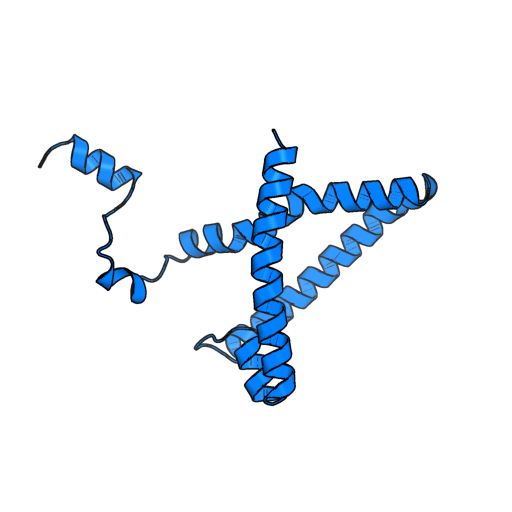 90.62 89 ALA A O 1
ATOM 670 N N . TYR A 1 90 ? -18.471 4.217 6.083 1.00 90.44 90 TYR A N 1
ATOM 671 C CA . TYR A 1 90 ? -18.222 3.169 7.078 1.00 90.44 90 TYR A CA 1
ATOM 672 C C . TYR A 1 90 ? -17.635 3.758 8.377 1.00 90.44 90 TYR A C 1
ATOM 674 O O . TYR A 1 90 ? -16.476 3.496 8.710 1.00 90.44 90 TYR A O 1
ATOM 682 N N . PRO A 1 91 ? -18.411 4.550 9.147 1.00 84.94 91 PRO A N 1
ATOM 683 C CA . PRO A 1 91 ? -17.920 5.237 10.348 1.00 84.94 91 PRO A CA 1
ATOM 684 C C . PRO A 1 91 ? -17.562 4.281 11.496 1.00 84.94 91 PRO A C 1
ATOM 686 O O . PRO A 1 91 ? -16.782 4.634 12.379 1.00 84.94 91 PRO A O 1
ATOM 689 N N . SER A 1 92 ? -18.111 3.065 11.484 1.00 81.75 92 SER A N 1
ATOM 690 C CA . SER A 1 92 ? -17.760 1.974 12.397 1.00 81.75 92 SER A CA 1
ATOM 691 C C . SER A 1 92 ? -16.452 1.258 12.025 1.00 81.75 92 SER A C 1
ATOM 693 O O . SER A 1 92 ? -15.992 0.414 12.792 1.00 81.75 92 SER A O 1
ATOM 695 N N . GLY A 1 93 ? -15.832 1.594 10.888 1.00 77.94 93 GLY A N 1
ATOM 696 C CA . GLY A 1 93 ? -14.640 0.926 10.364 1.00 77.94 93 GLY A CA 1
ATOM 697 C C . GLY A 1 93 ? -14.963 -0.345 9.568 1.00 77.94 93 GLY A C 1
ATOM 698 O O . GLY A 1 93 ? -16.076 -0.524 9.083 1.00 77.94 93 GLY A O 1
ATOM 699 N N . GLY A 1 94 ? -13.968 -1.226 9.408 1.00 77.56 94 GLY A N 1
ATOM 700 C CA . GLY A 1 94 ? -14.138 -2.544 8.773 1.00 77.56 94 GLY A CA 1
ATOM 701 C C . GLY A 1 94 ? -13.153 -2.872 7.642 1.00 77.56 94 GLY A C 1
ATOM 702 O O . GLY A 1 94 ? -13.028 -4.038 7.265 1.00 77.56 94 GLY A O 1
ATOM 703 N N . GLY A 1 95 ? -12.423 -1.880 7.126 1.00 86.12 95 GLY A N 1
ATOM 704 C CA . GLY A 1 95 ? -11.373 -2.087 6.121 1.00 86.12 95 GLY A CA 1
ATOM 705 C C . GLY A 1 95 ? -11.870 -2.681 4.795 1.00 86.12 95 GLY A C 1
ATOM 706 O O . GLY A 1 95 ? -13.072 -2.797 4.547 1.00 86.12 95 GLY A O 1
ATOM 707 N N . ALA A 1 96 ? -10.931 -3.064 3.926 1.00 89.81 96 ALA A N 1
ATOM 708 C CA . ALA A 1 96 ? -11.243 -3.520 2.569 1.00 89.81 96 ALA A CA 1
ATOM 709 C C . ALA A 1 96 ? -12.103 -4.799 2.541 1.00 89.81 96 ALA A C 1
ATOM 711 O O . ALA A 1 96 ? -12.990 -4.906 1.700 1.00 89.81 96 ALA A O 1
ATOM 712 N N . TYR A 1 97 ? -11.912 -5.724 3.491 1.00 92.12 97 TYR A N 1
ATOM 713 C CA . TYR A 1 97 ? -12.732 -6.938 3.604 1.00 92.12 97 TYR A CA 1
ATOM 714 C C . TYR A 1 97 ? -14.214 -6.626 3.832 1.00 92.12 97 TYR A C 1
ATOM 716 O O . TYR A 1 97 ? -15.072 -7.147 3.120 1.00 92.12 97 TYR A O 1
ATOM 724 N N . THR A 1 98 ? -14.526 -5.767 4.807 1.00 92.31 98 THR A N 1
ATOM 725 C CA . THR A 1 98 ? -15.920 -5.441 5.145 1.00 92.31 98 THR A CA 1
ATOM 726 C C . THR A 1 98 ? -16.588 -4.701 3.995 1.00 92.31 98 THR A C 1
ATOM 728 O O . THR A 1 98 ? -17.706 -5.043 3.613 1.00 92.31 98 THR A O 1
ATOM 731 N N . VAL A 1 99 ? -15.879 -3.740 3.393 1.00 93.12 99 VAL A N 1
ATOM 732 C CA . VAL A 1 99 ? -16.386 -2.978 2.246 1.00 93.12 99 VAL A CA 1
ATOM 733 C C . VAL A 1 99 ? -16.635 -3.907 1.053 1.00 93.12 99 VAL A C 1
ATOM 735 O O . VAL A 1 99 ? -17.723 -3.889 0.485 1.00 93.12 99 VAL A O 1
ATOM 738 N N . ALA A 1 100 ? -15.688 -4.772 0.689 1.00 93.94 100 ALA A N 1
ATOM 739 C CA . ALA A 1 100 ? -15.872 -5.698 -0.428 1.00 93.94 100 ALA A CA 1
ATOM 740 C C . ALA A 1 100 ? -17.004 -6.706 -0.163 1.00 93.94 100 ALA A C 1
ATOM 742 O O . ALA A 1 100 ? -17.854 -6.913 -1.026 1.00 93.94 100 ALA A O 1
ATOM 743 N N . SER A 1 101 ? -17.071 -7.265 1.047 1.00 94.31 101 SER A N 1
ATOM 744 C CA . SER A 1 101 ? -18.085 -8.262 1.412 1.00 94.31 101 SER A CA 1
ATOM 745 C C . SER A 1 101 ? -19.504 -7.702 1.363 1.00 94.31 101 SER A C 1
ATOM 747 O O . SER A 1 101 ? -20.415 -8.369 0.876 1.00 94.31 101 SER A O 1
ATOM 749 N N . GLN A 1 102 ? -19.699 -6.474 1.849 1.00 94.12 102 GLN A N 1
ATOM 750 C CA . GLN A 1 102 ? -21.026 -5.859 1.917 1.00 94.12 102 GLN A CA 1
ATOM 751 C C . GLN A 1 102 ? -21.524 -5.341 0.562 1.00 94.12 102 GLN A C 1
ATOM 753 O O . GLN A 1 102 ? -22.730 -5.340 0.337 1.00 94.12 102 GLN A O 1
ATOM 758 N N . ASN A 1 103 ? -20.629 -4.929 -0.346 1.00 94.06 103 ASN A N 1
ATOM 759 C CA . ASN A 1 103 ? -21.033 -4.359 -1.642 1.00 94.06 103 ASN A CA 1
ATOM 760 C C . ASN A 1 103 ? -20.991 -5.363 -2.800 1.00 94.06 103 ASN A C 1
ATOM 762 O O . ASN A 1 103 ? -21.748 -5.216 -3.754 1.00 94.06 103 ASN A O 1
ATOM 766 N N . LEU A 1 104 ? -20.095 -6.352 -2.748 1.00 95.25 104 LEU A N 1
ATOM 767 C CA . LEU A 1 104 ? -19.818 -7.261 -3.868 1.00 95.25 104 LEU A CA 1
ATOM 768 C C . LEU A 1 104 ? -20.062 -8.738 -3.514 1.00 95.25 104 LEU A C 1
ATOM 770 O O . LEU A 1 104 ? -20.011 -9.601 -4.389 1.00 95.25 104 LEU A O 1
ATOM 774 N N . GLY A 1 105 ? -20.346 -9.036 -2.245 1.00 95.88 105 GLY A N 1
ATOM 775 C CA . GLY A 1 105 ? -20.633 -10.380 -1.755 1.00 95.88 105 GLY A CA 1
ATOM 776 C C . GLY A 1 105 ? -19.405 -11.133 -1.241 1.00 95.88 105 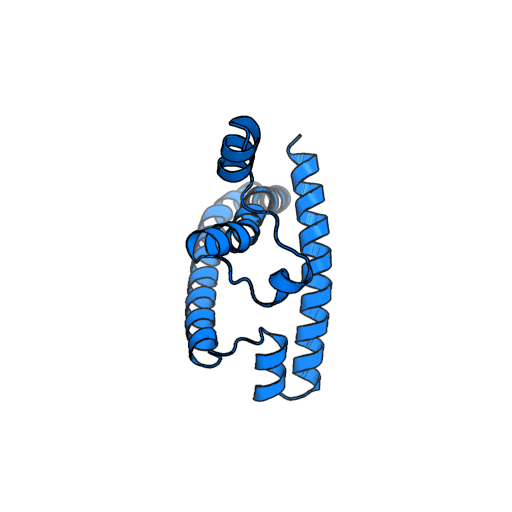GLY A C 1
ATOM 777 O O . GLY A 1 105 ? -18.305 -10.597 -1.109 1.00 95.88 105 GLY A O 1
ATOM 778 N N . LEU A 1 106 ? -19.610 -12.416 -0.932 1.00 95.38 106 LEU A N 1
ATOM 779 C CA . LEU A 1 106 ? -18.649 -13.230 -0.185 1.00 95.38 106 LEU A CA 1
ATOM 780 C C . LEU A 1 106 ? -17.313 -13.422 -0.913 1.00 95.38 106 LEU A C 1
ATOM 782 O O . LEU A 1 106 ? -16.265 -13.198 -0.319 1.00 95.38 106 LEU A O 1
ATOM 786 N N . TYR A 1 107 ? -17.327 -13.833 -2.185 1.00 97.38 107 TYR A N 1
ATOM 787 C CA . TYR A 1 107 ? -16.086 -14.166 -2.894 1.00 97.38 107 TYR A CA 1
ATOM 788 C C . TYR A 1 107 ? -15.154 -12.958 -3.073 1.00 97.38 107 TYR A C 1
ATOM 790 O O . TYR A 1 107 ? -13.980 -13.083 -2.722 1.00 97.38 107 TYR A O 1
ATOM 798 N N . PRO A 1 108 ? -15.625 -11.776 -3.522 1.00 96.31 108 PRO A N 1
ATOM 799 C CA . PRO A 1 108 ? -14.777 -10.583 -3.574 1.00 96.31 108 PRO A CA 1
ATOM 800 C C . PRO A 1 108 ? -14.283 -10.147 -2.190 1.00 96.31 108 PRO A C 1
ATOM 802 O O . PRO A 1 108 ? -13.141 -9.713 -2.054 1.00 96.31 108 PRO A O 1
ATOM 805 N N . GLY A 1 109 ? -15.114 -10.317 -1.155 1.00 95.94 109 GLY A N 1
ATOM 806 C CA . GLY A 1 109 ? -14.712 -10.149 0.238 1.00 95.94 109 GLY A CA 1
ATOM 807 C C . GLY A 1 109 ? -13.521 -11.031 0.606 1.00 95.94 109 GLY A C 1
ATOM 808 O O . GLY A 1 109 ? -12.488 -10.529 1.039 1.00 95.94 109 GLY A O 1
ATOM 809 N N . LEU A 1 110 ? -13.622 -12.339 0.372 1.00 96.44 110 LEU A N 1
ATOM 810 C CA . LEU A 1 110 ? -12.548 -13.291 0.662 1.00 96.44 110 LEU A CA 1
ATOM 811 C C . LEU A 1 110 ? -11.264 -12.975 -0.108 1.00 96.44 110 LEU A C 1
ATOM 813 O O . LEU A 1 110 ? -10.190 -13.025 0.483 1.00 96.44 110 LEU A O 1
ATOM 817 N N . VAL A 1 111 ? -11.364 -12.569 -1.378 1.00 97.25 111 VAL A N 1
ATOM 818 C CA . VAL A 1 111 ? -10.199 -12.111 -2.154 1.00 97.25 111 VAL A CA 1
ATOM 819 C C . VAL A 1 111 ? -9.535 -10.910 -1.479 1.00 97.25 111 VAL A C 1
ATOM 821 O O . VAL A 1 111 ? -8.315 -10.900 -1.327 1.00 97.25 111 VAL A O 1
ATOM 824 N N . ALA A 1 112 ? -10.316 -9.931 -1.010 1.00 95.50 112 ALA A N 1
ATOM 825 C CA . ALA A 1 112 ? -9.780 -8.788 -0.276 1.00 95.50 112 ALA A CA 1
ATOM 826 C C . ALA A 1 112 ? -9.109 -9.207 1.046 1.00 95.50 112 ALA A C 1
ATOM 828 O O . ALA A 1 112 ? -8.037 -8.703 1.368 1.00 95.50 112 ALA A O 1
ATOM 829 N N . ALA A 1 113 ? -9.686 -10.152 1.795 1.00 94.69 113 ALA A N 1
ATOM 830 C CA . ALA A 1 113 ? -9.068 -10.672 3.019 1.00 94.69 113 ALA A CA 1
ATOM 831 C C . ALA A 1 113 ? -7.752 -11.415 2.744 1.00 94.69 113 ALA A C 1
ATOM 833 O O . ALA A 1 113 ? -6.762 -11.189 3.440 1.00 94.69 113 ALA A O 1
ATOM 834 N N . SER A 1 114 ? -7.722 -12.274 1.724 1.00 96.50 114 SER A N 1
ATOM 835 C CA . SER A 1 114 ? -6.509 -12.990 1.321 1.00 96.50 114 SER A CA 1
ATOM 836 C C . SER A 1 114 ? -5.417 -12.028 0.861 1.00 96.50 114 SER A C 1
ATOM 838 O O . SER A 1 114 ? -4.268 -12.178 1.271 1.00 96.50 114 SER A O 1
ATOM 840 N N . ALA A 1 115 ? -5.775 -11.010 0.074 1.00 96.12 115 ALA A N 1
ATOM 841 C CA . ALA A 1 115 ? -4.841 -9.974 -0.352 1.00 96.12 115 ALA A CA 1
ATOM 842 C C . ALA A 1 115 ? -4.247 -9.220 0.847 1.00 96.12 115 ALA A C 1
ATOM 844 O O . ALA A 1 115 ? -3.034 -9.059 0.899 1.00 96.12 115 ALA A O 1
ATOM 845 N N . LEU A 1 116 ? -5.062 -8.842 1.841 1.00 94.19 116 LEU A N 1
ATOM 846 C CA . LEU A 1 116 ? -4.581 -8.166 3.055 1.00 94.19 116 LEU A CA 1
ATOM 847 C C . LEU A 1 116 ? -3.618 -9.029 3.883 1.00 94.19 116 LEU A C 1
ATOM 849 O O . LEU A 1 116 ? -2.648 -8.517 4.429 1.00 94.19 116 LEU A O 1
ATOM 853 N N . MET A 1 117 ? -3.862 -10.338 3.986 1.00 95.25 117 MET A N 1
ATOM 854 C CA . MET A 1 117 ? -2.947 -11.239 4.701 1.00 95.25 117 MET A CA 1
ATOM 855 C C . MET A 1 117 ? -1.577 -11.315 4.021 1.00 95.25 117 MET A C 1
ATOM 857 O O . MET A 1 117 ? -0.551 -11.308 4.701 1.00 95.25 117 MET A O 1
ATOM 861 N N . ILE A 1 118 ? -1.565 -11.378 2.686 1.00 95.94 118 ILE A N 1
ATOM 862 C CA . ILE A 1 118 ? -0.329 -11.381 1.897 1.00 95.94 118 ILE A CA 1
ATOM 863 C C . ILE A 1 118 ? 0.375 -10.029 2.024 1.00 95.94 118 ILE A C 1
ATOM 865 O O . ILE A 1 118 ? 1.572 -10.001 2.297 1.00 95.94 118 ILE A O 1
ATOM 869 N N . ASP A 1 119 ? -0.372 -8.934 1.883 1.00 91.75 119 ASP A N 1
ATOM 870 C CA . ASP A 1 119 ? 0.119 -7.562 2.017 1.00 91.75 119 ASP A CA 1
ATOM 871 C C . ASP A 1 119 ? 0.841 -7.365 3.352 1.00 91.75 119 ASP A C 1
ATOM 873 O O . ASP A 1 119 ? 2.017 -7.023 3.367 1.00 91.75 119 ASP A O 1
ATOM 877 N N . TYR A 1 120 ? 0.220 -7.739 4.474 1.00 90.75 120 TYR A N 1
ATOM 878 C CA . TYR A 1 120 ? 0.869 -7.632 5.783 1.00 90.75 120 TYR A CA 1
ATOM 879 C C . TYR A 1 120 ? 2.161 -8.449 5.904 1.00 90.75 120 TYR A C 1
ATOM 881 O O . TYR A 1 120 ? 3.129 -7.976 6.503 1.00 90.75 120 TYR A O 1
ATOM 889 N N . GLY A 1 121 ? 2.207 -9.656 5.335 1.00 94.25 121 GLY A N 1
ATOM 890 C CA . GLY A 1 121 ? 3.428 -10.465 5.323 1.00 94.25 121 GLY A CA 1
ATOM 891 C C . GLY A 1 121 ? 4.545 -9.834 4.485 1.00 94.25 121 GLY A C 1
ATOM 892 O O . GLY A 1 121 ? 5.712 -9.823 4.897 1.00 94.25 121 GLY A O 1
ATOM 893 N N . LEU A 1 122 ? 4.189 -9.280 3.325 1.00 92.19 122 LEU A N 1
ATOM 894 C CA . LEU A 1 122 ? 5.124 -8.603 2.432 1.00 92.19 122 LEU A CA 1
ATOM 895 C C . LEU A 1 122 ? 5.625 -7.291 3.029 1.00 92.19 122 LEU A C 1
ATOM 897 O O . LEU A 1 122 ? 6.832 -7.071 3.015 1.00 92.19 122 LEU A O 1
ATOM 901 N N . THR A 1 123 ? 4.757 -6.475 3.625 1.00 90.19 123 THR A N 1
ATOM 902 C CA . THR A 1 123 ? 5.144 -5.217 4.275 1.00 90.19 123 THR A CA 1
ATOM 903 C C . THR A 1 123 ? 6.200 -5.454 5.347 1.00 90.19 123 THR A C 1
ATOM 905 O O . THR A 1 123 ? 7.246 -4.813 5.329 1.00 90.19 123 THR A O 1
ATOM 908 N N . VAL A 1 124 ? 6.002 -6.444 6.226 1.00 90.50 124 VAL A N 1
ATOM 909 C CA . VAL A 1 124 ? 7.005 -6.780 7.254 1.00 90.50 124 VAL A CA 1
ATOM 910 C C . VAL A 1 124 ? 8.328 -7.210 6.619 1.00 90.50 124 VAL A C 1
ATOM 912 O O . VAL A 1 124 ? 9.395 -6.762 7.036 1.00 90.50 124 VAL A O 1
ATOM 915 N N . THR A 1 125 ? 8.266 -8.061 5.596 1.00 92.31 125 THR A N 1
ATOM 916 C CA . THR A 1 125 ? 9.459 -8.612 4.943 1.00 92.31 125 THR A CA 1
ATOM 917 C C . THR A 1 125 ? 10.258 -7.524 4.218 1.00 92.31 125 THR A C 1
ATOM 919 O O . THR A 1 125 ? 11.472 -7.425 4.402 1.00 92.31 125 THR A O 1
ATOM 922 N N . VAL A 1 126 ? 9.583 -6.681 3.432 1.00 89.69 126 VAL A N 1
ATOM 923 C CA . VAL A 1 126 ? 10.197 -5.588 2.663 1.00 89.69 126 VAL A CA 1
ATOM 924 C C . VAL A 1 126 ? 10.753 -4.515 3.593 1.00 89.69 126 VAL A C 1
ATOM 926 O O . VAL A 1 126 ? 11.882 -4.076 3.388 1.00 89.69 126 VAL A O 1
ATOM 929 N N . SER A 1 127 ? 10.031 -4.136 4.652 1.00 87.19 127 SER A N 1
ATOM 930 C CA . SER A 1 127 ? 10.536 -3.161 5.625 1.00 87.19 127 SER A CA 1
ATOM 931 C C . SER A 1 127 ? 11.808 -3.644 6.327 1.00 87.19 127 SER A C 1
ATOM 933 O O . SER A 1 127 ? 12.724 -2.847 6.525 1.00 87.19 127 SER A O 1
ATOM 935 N N . ILE A 1 128 ? 11.908 -4.935 6.673 1.00 89.19 128 ILE A N 1
ATOM 936 C CA . ILE A 1 128 ? 13.135 -5.497 7.263 1.00 89.19 128 ILE A CA 1
ATOM 937 C C . ILE A 1 128 ? 14.272 -5.503 6.237 1.00 89.19 128 ILE A C 1
ATOM 939 O O . ILE A 1 128 ? 15.372 -5.062 6.564 1.00 89.19 128 ILE A O 1
ATOM 943 N N . ALA A 1 129 ? 14.016 -5.951 5.004 1.00 89.38 129 ALA A N 1
ATOM 944 C CA . ALA A 1 129 ? 15.026 -5.983 3.947 1.00 89.38 129 ALA A CA 1
ATOM 945 C C . ALA A 1 129 ? 15.578 -4.578 3.639 1.00 89.38 129 ALA A C 1
ATOM 947 O O . ALA A 1 129 ? 16.794 -4.377 3.654 1.00 89.38 129 ALA A O 1
ATOM 948 N N . ALA A 1 130 ? 14.695 -3.591 3.461 1.00 85.62 130 ALA A N 1
ATOM 949 C CA . ALA A 1 130 ? 15.076 -2.193 3.268 1.00 85.62 130 ALA A CA 1
ATOM 950 C C . ALA A 1 130 ? 15.841 -1.638 4.482 1.00 85.62 130 ALA A C 1
ATOM 952 O O . ALA A 1 130 ? 16.849 -0.955 4.321 1.00 85.62 130 ALA A O 1
ATOM 953 N N . GLY A 1 131 ? 15.415 -1.987 5.701 1.00 84.88 131 GLY A N 1
ATOM 954 C CA . GLY A 1 131 ? 16.118 -1.620 6.929 1.00 84.88 131 GLY A CA 1
ATOM 955 C C . GLY A 1 131 ? 17.538 -2.189 7.004 1.00 84.88 131 GLY A C 1
ATOM 956 O O . GLY A 1 131 ? 18.447 -1.482 7.426 1.00 84.88 131 GLY A O 1
ATOM 957 N N . THR A 1 132 ? 17.752 -3.434 6.564 1.00 88.38 132 THR A N 1
ATOM 958 C CA . THR A 1 132 ? 19.097 -4.030 6.496 1.00 88.38 132 THR A CA 1
ATOM 959 C C . THR A 1 132 ? 19.960 -3.445 5.383 1.00 88.38 132 THR A C 1
ATOM 961 O O . THR A 1 132 ? 21.164 -3.336 5.569 1.00 88.38 132 THR A O 1
ATOM 964 N N . ALA A 1 133 ? 19.365 -3.050 4.254 1.00 84.38 133 ALA A N 1
ATOM 965 C CA . ALA A 1 133 ? 20.083 -2.410 3.152 1.00 84.38 133 ALA A CA 1
ATOM 966 C C . ALA A 1 133 ? 20.548 -0.982 3.495 1.00 84.38 133 ALA A C 1
ATOM 968 O O . ALA A 1 133 ? 21.485 -0.480 2.884 1.00 84.38 133 ALA A O 1
ATOM 969 N N . ALA A 1 134 ? 19.902 -0.337 4.470 1.00 79.31 134 ALA A N 1
ATOM 970 C CA . ALA A 1 134 ? 20.241 1.007 4.932 1.00 79.31 134 ALA A CA 1
ATOM 971 C C . ALA A 1 134 ? 21.362 1.055 5.999 1.00 79.31 134 ALA A C 1
ATOM 973 O O . ALA A 1 134 ? 21.691 2.151 6.461 1.00 79.31 134 ALA A O 1
ATOM 974 N N . LEU A 1 135 ? 21.906 -0.098 6.419 1.00 71.38 135 LEU A N 1
ATOM 975 C CA . LEU A 1 135 ? 23.042 -0.224 7.351 1.00 71.38 135 LEU A CA 1
ATOM 976 C C . LEU A 1 135 ? 24.378 -0.267 6.604 1.00 71.38 135 LEU A C 1
ATOM 978 O O . LEU A 1 135 ? 25.328 0.376 7.107 1.00 71.38 135 LEU A O 1
#

Radius of gyration: 20.7 Å; chains: 1; bounding box: 44×27×67 Å

Organism: NCBI:txid1574623

Sequence (135 aa):
MGFYQKIKRKLIGRTLPSDAQIHERLSNPAALAILSSDALSSVAYATEEILYVLILAGSAALSLSLPLGLGIVALLSIITLSYRQTIRAYPSGGGAYTVASQNLGLYPGLVAASALMIDYGLTVTVSIAAGTAAL

Secondary structure (DSSP, 8-state):
--HHHHHHHHHT-PPPPGGGTTT-PPPHHHHHHHHHHHHHHHHHHHHHHHHHHHHHH-GGGGGGHHHHHHHHHHHHHHHHHHHHHHHHH-TT--HHHHHHHHHH-HHHHHHHHHHHHHHHHHHHHHHHHHHHHT-

InterPro domains:
  IPR053153 APC Superfamily Potassium Transporter [PTHR47704] (4-135)